Protein AF-A0A2I3BRG7-F1 (afdb_monomer_lite)

Sequence (119 aa):
MGVSSVREKYELAHPPEEWKYELRIRYLPKGFLNQFTEDKPTLNFFYQQVKSDYMQEIADQVDQEIALKLGCLEIRRSYWEMRGNALEKKSNYEVLEKDVGLKRFFPKSLLDSVKAKTL

Radius of gyration: 19.17 Å; chains: 1; bounding box: 44×28×53 Å

Secondary structure (DSSP, 8-state):
--HHHHHHHHTTTS-GGG---------PPTTHHHHHHH-HHHHHHHHHHHHHHIIIIITTTS-HHHHHHHHHHHHHHHTTTS-TTGGGSHHHHHHIIIII-GGGTS-HHHHHHS-TT--

Foldseek 3Di:
DDPVVVCVVCCVPPPPVVDDDDDDDDDADVVNVVVCVVVVVVNVRNVVVVVVCCQPPPQLPDDLVVQVVQLVVVVCVVPVVDDPCNCVPVVSVVCCCPVVNSSVRGHPNNVVVPDPPPD

Structure (mmCIF, N/CA/C/O backbone):
data_AF-A0A2I3BRG7-F1
#
_entry.id   AF-A0A2I3BRG7-F1
#
loop_
_atom_site.group_PDB
_atom_site.id
_atom_site.type_symbol
_atom_site.label_atom_id
_atom_site.label_alt_id
_atom_site.label_comp_id
_atom_site.label_asym_id
_atom_site.label_entity_id
_atom_site.label_seq_id
_atom_site.pdbx_PDB_ins_code
_atom_site.Cartn_x
_atom_site.Cartn_y
_atom_site.Cartn_z
_atom_site.occupancy
_atom_site.B_iso_or_equiv
_atom_site.auth_seq_id
_atom_site.auth_comp_id
_atom_site.auth_asym_id
_atom_site.auth_atom_id
_atom_site.pdbx_PDB_model_num
ATOM 1 N N . MET A 1 1 ? 21.081 -3.956 -22.113 1.00 65.25 1 MET A N 1
ATOM 2 C CA . MET A 1 1 ? 19.844 -3.384 -22.689 1.00 65.25 1 MET A CA 1
ATOM 3 C C . MET A 1 1 ? 19.627 -2.021 -22.062 1.00 65.25 1 MET A C 1
ATOM 5 O O . MET A 1 1 ? 19.722 -1.926 -20.846 1.00 65.25 1 MET A O 1
ATOM 9 N N . GLY A 1 2 ? 19.430 -0.984 -22.872 1.00 92.00 2 GLY A N 1
ATOM 10 C CA . GLY A 1 2 ? 19.166 0.380 -22.400 1.00 92.00 2 GLY A CA 1
ATOM 11 C C . GLY A 1 2 ? 17.666 0.682 -22.360 1.00 92.00 2 GLY A C 1
ATOM 12 O O . GLY A 1 2 ? 16.880 -0.027 -22.988 1.00 92.00 2 GLY A O 1
ATOM 13 N N . VAL A 1 3 ? 17.268 1.747 -21.660 1.00 93.56 3 VAL A N 1
ATOM 14 C CA . VAL A 1 3 ? 15.856 2.168 -21.552 1.00 93.56 3 VAL A CA 1
ATOM 15 C C . VAL A 1 3 ? 15.207 2.335 -22.934 1.00 93.56 3 VAL A C 1
ATOM 17 O O . VAL A 1 3 ? 14.122 1.804 -23.154 1.00 93.56 3 VAL A O 1
ATOM 20 N N . SER A 1 4 ? 15.895 2.967 -23.893 1.00 94.06 4 SER A N 1
ATOM 21 C CA . SER A 1 4 ? 15.384 3.166 -25.260 1.00 94.06 4 SER A CA 1
ATOM 22 C C . SER A 1 4 ? 15.088 1.848 -25.974 1.00 94.06 4 SER A C 1
ATOM 24 O O . SER A 1 4 ? 14.000 1.681 -26.504 1.00 94.06 4 SER A O 1
ATOM 26 N N . SER A 1 5 ? 15.990 0.862 -25.881 1.00 94.94 5 SER A N 1
ATOM 27 C CA . SER A 1 5 ? 15.779 -0.454 -26.507 1.00 94.94 5 SER A CA 1
ATOM 28 C C . SER A 1 5 ? 14.571 -1.214 -25.946 1.00 94.94 5 SER A C 1
ATOM 30 O O . SER A 1 5 ? 13.948 -1.996 -26.656 1.00 94.94 5 SER A O 1
ATOM 32 N N . VAL A 1 6 ? 14.226 -0.998 -24.670 1.00 95.44 6 VAL A N 1
ATOM 33 C CA . VAL A 1 6 ? 13.024 -1.588 -24.060 1.00 95.44 6 VAL A CA 1
ATOM 34 C C . VAL A 1 6 ? 11.779 -0.892 -24.601 1.00 95.44 6 VAL A C 1
ATOM 36 O O . VAL A 1 6 ? 10.866 -1.570 -25.059 1.00 95.44 6 VAL A O 1
ATOM 39 N N . ARG A 1 7 ? 11.773 0.445 -24.609 1.00 94.69 7 ARG A N 1
ATOM 40 C CA . ARG A 1 7 ? 10.665 1.243 -25.146 1.00 94.69 7 ARG A CA 1
ATOM 41 C C . ARG A 1 7 ? 10.385 0.908 -26.603 1.00 94.69 7 ARG A C 1
ATOM 43 O O . ARG A 1 7 ? 9.280 0.497 -26.914 1.00 94.69 7 ARG A O 1
ATOM 50 N N . GLU A 1 8 ? 11.404 0.953 -27.457 1.00 93.69 8 GLU A N 1
ATOM 51 C CA . GLU A 1 8 ? 11.291 0.599 -28.877 1.00 93.69 8 GLU A CA 1
ATOM 52 C C . GLU A 1 8 ? 10.720 -0.808 -29.075 1.00 93.69 8 GLU A C 1
ATOM 54 O O . GLU A 1 8 ? 9.917 -1.023 -29.971 1.00 93.69 8 GLU A O 1
ATOM 59 N N . LYS A 1 9 ? 11.082 -1.773 -28.224 1.00 94.81 9 LYS A N 1
ATOM 60 C CA . LYS A 1 9 ? 10.572 -3.141 -28.339 1.00 94.81 9 LYS A CA 1
ATOM 61 C C . LYS A 1 9 ? 9.082 -3.260 -27.998 1.00 94.81 9 LYS A C 1
ATOM 63 O O . LYS A 1 9 ? 8.375 -3.995 -28.683 1.00 94.81 9 LYS A O 1
ATOM 68 N N . TYR A 1 10 ? 8.624 -2.620 -26.922 1.00 94.06 10 TYR A N 1
ATOM 69 C CA . TYR A 1 10 ? 7.260 -2.804 -26.403 1.00 94.06 10 TYR A CA 1
ATOM 70 C C . TYR A 1 10 ? 6.259 -1.771 -26.945 1.00 94.06 10 TYR A C 1
ATOM 72 O O . TYR A 1 10 ? 5.094 -2.109 -27.147 1.00 94.06 10 TYR A O 1
ATOM 80 N N . GLU A 1 11 ? 6.709 -0.557 -27.275 1.00 95.00 11 GLU A N 1
ATOM 81 C CA . GLU A 1 11 ? 5.870 0.507 -27.853 1.00 95.00 11 GLU A CA 1
ATOM 82 C C . GLU A 1 11 ? 5.477 0.224 -29.319 1.00 95.00 11 GLU A C 1
ATOM 84 O O . GLU A 1 11 ? 4.570 0.855 -29.851 1.00 95.00 11 GLU A O 1
ATOM 89 N N . LEU A 1 12 ? 6.101 -0.768 -29.971 1.00 92.88 12 LEU A N 1
ATOM 90 C CA . LEU A 1 12 ? 5.644 -1.2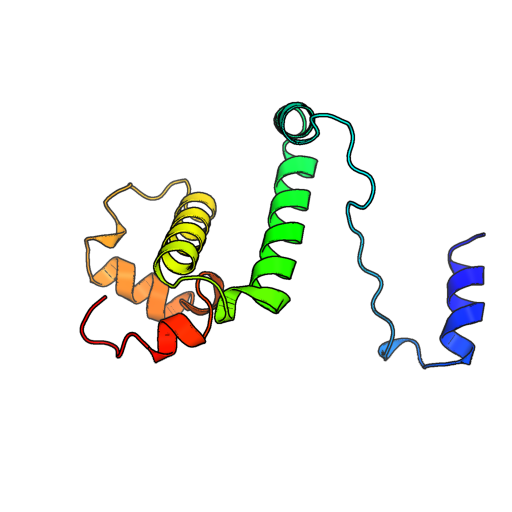88 -31.268 1.00 92.88 12 LEU A CA 1
ATOM 91 C C . LEU A 1 12 ? 4.330 -2.075 -31.166 1.00 92.88 12 LEU A C 1
ATOM 93 O O . LEU A 1 12 ? 3.602 -2.163 -32.151 1.00 92.88 12 LEU A O 1
ATOM 97 N N . ALA A 1 13 ? 4.054 -2.689 -30.010 1.00 94.25 13 ALA A N 1
ATOM 98 C CA . ALA A 1 13 ? 2.868 -3.520 -29.808 1.00 94.25 13 ALA A CA 1
ATOM 99 C C . ALA A 1 13 ? 1.669 -2.714 -29.291 1.00 94.25 13 ALA A C 1
ATOM 101 O O . ALA A 1 13 ? 0.543 -2.960 -29.709 1.00 94.25 13 ALA A O 1
ATOM 102 N N . HIS A 1 14 ? 1.924 -1.763 -28.391 1.00 95.25 14 HIS A N 1
ATOM 103 C CA . HIS A 1 14 ? 0.913 -0.920 -27.751 1.00 95.25 14 HIS A CA 1
ATOM 104 C C . HIS A 1 14 ? 1.443 0.504 -27.598 1.00 95.25 14 HIS A C 1
ATOM 106 O O . HIS A 1 14 ? 2.645 0.664 -27.364 1.00 95.25 14 HIS A O 1
ATOM 112 N N . PRO A 1 15 ? 0.581 1.529 -27.683 1.00 95.38 15 PRO A N 1
ATOM 113 C CA . PRO A 1 15 ? 1.016 2.909 -27.576 1.00 95.38 15 PRO A CA 1
ATOM 114 C C . PRO A 1 15 ? 1.551 3.229 -26.161 1.00 95.38 15 PRO A C 1
ATOM 116 O O . PRO A 1 15 ? 1.184 2.558 -25.191 1.00 95.38 15 PRO A O 1
ATOM 119 N N . PRO A 1 16 ? 2.438 4.232 -26.008 1.00 92.44 16 PRO A N 1
ATOM 120 C CA . PRO A 1 16 ? 3.112 4.524 -24.738 1.00 92.44 16 PRO A CA 1
ATOM 121 C C . PRO A 1 16 ? 2.167 4.758 -23.549 1.00 92.44 16 PRO A C 1
ATOM 123 O O . PRO A 1 16 ? 2.513 4.412 -22.422 1.00 92.44 16 PRO A O 1
ATOM 126 N N . GLU A 1 17 ? 0.980 5.316 -23.786 1.00 95.69 17 GLU A N 1
ATOM 127 C CA . GLU A 1 17 ? -0.048 5.584 -22.776 1.00 95.69 17 GLU A CA 1
ATOM 128 C C . GLU A 1 17 ? -0.659 4.328 -22.134 1.00 95.69 17 GLU A C 1
ATOM 130 O O . GLU A 1 17 ? -1.201 4.413 -21.032 1.00 95.69 17 GLU A O 1
ATOM 135 N N . GLU A 1 18 ? -0.546 3.162 -22.777 1.00 96.50 18 GLU A N 1
ATOM 136 C CA . GLU A 1 18 ? -1.006 1.879 -22.228 1.00 96.50 18 GLU A CA 1
ATOM 137 C C . GLU A 1 18 ? 0.054 1.205 -21.340 1.00 96.50 18 GLU A C 1
ATOM 139 O O . GLU A 1 18 ? -0.240 0.239 -20.631 1.00 96.50 18 GLU A O 1
ATOM 144 N N . TRP A 1 19 ? 1.289 1.718 -21.329 1.00 96.12 19 TRP A N 1
ATOM 145 C CA . TRP A 1 19 ? 2.386 1.160 -20.546 1.00 96.12 19 TRP A CA 1
ATOM 146 C C . TRP A 1 19 ? 2.592 1.909 -19.231 1.00 96.12 19 TRP A C 1
ATOM 148 O O . TRP A 1 19 ? 2.772 3.125 -19.186 1.00 96.12 19 TRP A O 1
ATOM 158 N N . LYS A 1 20 ? 2.685 1.153 -18.133 1.00 96.19 20 LYS A N 1
ATOM 159 C CA . LYS A 1 20 ? 3.043 1.678 -16.813 1.00 96.19 20 LYS A CA 1
ATOM 160 C C . LYS A 1 20 ? 4.347 1.050 -16.331 1.00 96.19 20 LYS A C 1
ATOM 162 O O . LYS A 1 20 ? 4.403 -0.141 -16.035 1.00 96.19 20 LYS A O 1
ATOM 167 N N . TYR A 1 21 ? 5.387 1.869 -16.204 1.00 95.81 21 TYR A N 1
ATOM 168 C CA . TYR A 1 21 ? 6.648 1.470 -15.582 1.00 95.81 21 TYR A CA 1
ATOM 169 C C . TYR A 1 21 ? 6.581 1.748 -14.080 1.00 95.81 21 TYR A C 1
ATOM 171 O O . TYR A 1 21 ? 6.480 2.899 -13.660 1.00 95.81 21 TYR A O 1
ATOM 179 N N . GLU A 1 22 ? 6.640 0.698 -13.265 1.00 97.19 22 GLU A N 1
ATOM 180 C CA . GLU A 1 22 ? 6.570 0.803 -11.808 1.00 97.19 22 GLU A CA 1
ATOM 181 C C . GLU A 1 22 ? 7.848 0.242 -11.179 1.00 97.19 22 GLU A C 1
ATOM 183 O O . GLU A 1 22 ? 8.180 -0.933 -11.352 1.00 97.19 22 GLU A O 1
ATOM 188 N N . LEU A 1 23 ? 8.588 1.088 -10.456 1.00 98.00 23 LEU A N 1
ATOM 189 C CA . LEU A 1 23 ? 9.728 0.637 -9.664 1.00 98.00 23 LEU A CA 1
ATOM 190 C C . LEU A 1 23 ? 9.211 -0.204 -8.497 1.00 98.00 23 LEU A C 1
ATOM 192 O O . LEU A 1 23 ? 8.325 0.237 -7.772 1.00 98.00 23 LEU A O 1
ATOM 196 N N . ARG A 1 24 ? 9.770 -1.402 -8.313 1.00 98.44 24 ARG A N 1
ATOM 197 C CA . ARG A 1 24 ? 9.354 -2.336 -7.263 1.00 98.44 24 ARG A CA 1
ATOM 198 C C . ARG A 1 24 ? 10.544 -3.091 -6.687 1.00 98.44 24 ARG A C 1
ATOM 200 O O . ARG A 1 24 ? 11.477 -3.452 -7.406 1.00 98.44 24 ARG A O 1
ATOM 207 N N . ILE A 1 25 ? 10.485 -3.383 -5.394 1.00 98.12 25 ILE A N 1
ATOM 208 C CA . ILE A 1 25 ? 11.388 -4.323 -4.736 1.00 98.12 25 ILE A CA 1
ATOM 209 C C . ILE A 1 25 ? 10.934 -5.730 -5.117 1.00 98.12 25 ILE A C 1
ATOM 211 O O . ILE A 1 25 ? 9.847 -6.170 -4.742 1.00 98.12 25 ILE A O 1
ATOM 215 N N . ARG A 1 26 ? 11.777 -6.425 -5.882 1.00 98.25 26 ARG A N 1
ATOM 216 C CA . ARG A 1 26 ? 11.530 -7.800 -6.343 1.00 98.25 26 ARG A CA 1
ATOM 217 C C . ARG A 1 26 ? 12.442 -8.827 -5.679 1.00 98.25 26 ARG A C 1
ATOM 219 O O . ARG A 1 26 ? 12.045 -9.972 -5.496 1.00 98.25 26 ARG A O 1
ATOM 226 N N . TYR A 1 27 ? 13.662 -8.428 -5.338 1.00 97.06 27 TYR A N 1
ATOM 227 C CA . TYR A 1 27 ? 14.684 -9.322 -4.802 1.00 97.06 27 TYR A CA 1
ATOM 228 C C . TYR A 1 27 ? 14.839 -9.064 -3.307 1.00 97.06 27 TYR A C 1
ATOM 230 O O . TYR A 1 27 ? 15.281 -7.989 -2.908 1.00 97.06 27 TYR A O 1
ATOM 238 N N . LEU A 1 28 ? 14.446 -10.041 -2.489 1.00 96.88 28 LEU A N 1
ATOM 239 C CA . LEU A 1 28 ? 14.477 -9.934 -1.034 1.00 96.88 28 LEU A CA 1
ATOM 240 C C . LEU A 1 28 ? 15.675 -10.708 -0.466 1.00 96.88 28 LEU A C 1
ATOM 242 O O . LEU A 1 28 ? 15.795 -11.910 -0.726 1.00 96.88 28 LEU A O 1
ATOM 246 N N . PRO A 1 29 ? 16.558 -10.063 0.316 1.00 93.81 29 PRO A N 1
ATOM 247 C CA . PRO A 1 29 ? 17.615 -10.770 1.029 1.00 93.81 29 PRO A CA 1
ATOM 248 C C . PRO A 1 29 ? 17.036 -11.690 2.118 1.00 93.81 29 PRO A C 1
ATOM 250 O O . PRO A 1 29 ? 15.904 -11.528 2.583 1.00 93.81 29 PRO A O 1
ATOM 253 N N . LYS A 1 30 ? 17.819 -12.679 2.565 1.00 95.94 30 LYS A N 1
ATOM 254 C CA . LYS A 1 30 ? 17.426 -13.507 3.715 1.00 95.94 30 LYS A CA 1
ATOM 255 C C . LYS A 1 30 ? 17.302 -12.620 4.954 1.00 95.94 30 LYS A C 1
ATOM 257 O O . LYS A 1 30 ? 18.220 -11.872 5.262 1.00 95.94 30 LYS A O 1
ATOM 262 N N . GLY A 1 31 ? 16.174 -12.711 5.658 1.00 95.25 31 GLY A N 1
ATOM 263 C CA . GLY A 1 31 ? 15.912 -11.849 6.813 1.00 95.25 31 GLY A CA 1
ATOM 264 C C . GLY A 1 31 ? 15.707 -10.373 6.448 1.00 95.25 31 GLY A C 1
ATOM 265 O O . GLY A 1 31 ? 16.013 -9.508 7.264 1.00 95.25 31 GLY A O 1
ATOM 266 N N . PHE A 1 32 ? 15.192 -10.081 5.244 1.00 96.50 32 PHE A N 1
ATOM 267 C CA . PHE A 1 32 ? 15.043 -8.723 4.702 1.00 96.50 32 PHE A CA 1
ATOM 268 C C . PHE A 1 32 ? 14.391 -7.712 5.647 1.00 96.50 32 PHE A C 1
ATOM 270 O O . PHE A 1 32 ? 14.773 -6.551 5.612 1.00 96.50 32 PHE A O 1
ATOM 277 N N . LEU A 1 33 ? 13.449 -8.120 6.504 1.00 95.31 33 LEU A N 1
ATOM 278 C CA . LEU A 1 33 ? 12.826 -7.199 7.458 1.00 95.31 33 LEU A CA 1
ATOM 279 C C . LEU A 1 33 ? 13.854 -6.589 8.414 1.00 95.31 33 LEU A C 1
ATOM 281 O O . LEU A 1 33 ? 13.854 -5.376 8.588 1.00 95.31 33 LEU A O 1
ATOM 285 N N . ASN A 1 34 ? 14.765 -7.395 8.965 1.00 95.81 34 ASN A N 1
ATOM 286 C CA . ASN A 1 34 ? 15.806 -6.899 9.868 1.00 95.81 34 ASN A CA 1
ATOM 287 C C . ASN A 1 34 ? 16.736 -5.929 9.133 1.00 95.81 34 ASN A C 1
ATOM 289 O O . ASN A 1 34 ? 17.014 -4.840 9.620 1.00 95.81 34 ASN A O 1
ATOM 293 N N . GLN A 1 35 ? 17.139 -6.273 7.911 1.00 94.75 35 GLN A N 1
ATOM 294 C CA . GLN A 1 35 ? 17.982 -5.393 7.106 1.00 94.75 35 GLN A CA 1
ATOM 295 C C . GLN A 1 35 ? 17.268 -4.078 6.749 1.00 94.75 35 GLN A C 1
ATOM 297 O O . GLN A 1 35 ? 17.850 -3.004 6.841 1.00 94.75 35 GLN A O 1
ATOM 302 N N . PHE A 1 36 ? 15.987 -4.132 6.380 1.00 96.94 36 PHE A N 1
ATOM 303 C CA . PHE A 1 36 ? 15.212 -2.938 6.048 1.00 96.94 36 PHE A CA 1
ATOM 304 C C . PHE A 1 36 ? 14.949 -2.062 7.277 1.00 96.94 36 PHE A C 1
ATOM 306 O O . PHE A 1 36 ? 14.825 -0.853 7.128 1.00 96.94 36 PHE A O 1
ATOM 313 N N . THR A 1 37 ? 14.920 -2.600 8.502 1.00 95.81 37 THR A N 1
ATOM 314 C CA . THR A 1 37 ? 14.813 -1.739 9.697 1.00 95.81 37 THR A CA 1
ATOM 315 C C . THR A 1 37 ? 15.992 -0.782 9.872 1.00 95.81 37 THR A C 1
ATOM 317 O O . THR A 1 37 ? 15.809 0.300 10.433 1.00 95.81 37 THR A O 1
ATOM 320 N N . GLU A 1 38 ? 17.163 -1.125 9.331 1.00 96.25 38 GLU A N 1
ATOM 321 C CA . GLU A 1 38 ? 18.340 -0.249 9.287 1.00 96.25 38 GLU A CA 1
ATOM 322 C C . GLU A 1 38 ? 18.264 0.771 8.130 1.00 96.25 38 GLU A C 1
ATOM 324 O O . GLU A 1 38 ? 18.884 1.831 8.194 1.00 96.25 38 GLU A O 1
ATOM 329 N N . ASP A 1 39 ? 17.438 0.503 7.112 1.00 96.44 39 ASP A N 1
ATOM 330 C CA . ASP A 1 39 ? 17.204 1.344 5.932 1.00 96.44 39 ASP A CA 1
ATOM 331 C C . ASP A 1 39 ? 15.728 1.780 5.835 1.00 96.44 39 ASP A C 1
ATOM 333 O O . ASP A 1 39 ? 14.900 1.215 5.109 1.00 96.44 39 ASP A O 1
ATOM 337 N N . LYS A 1 40 ? 15.389 2.829 6.596 1.00 95.31 40 LYS A N 1
ATOM 338 C CA . LYS A 1 40 ? 14.015 3.351 6.702 1.00 95.31 40 LYS A CA 1
ATOM 339 C C . LYS A 1 40 ? 13.367 3.683 5.348 1.00 95.31 40 LYS A C 1
ATOM 341 O O . LYS A 1 40 ? 12.182 3.365 5.203 1.00 95.31 40 LYS A O 1
ATOM 346 N N . PRO A 1 41 ? 14.038 4.334 4.377 1.00 97.81 41 PRO A N 1
ATOM 347 C CA . PRO A 1 41 ? 13.480 4.526 3.039 1.00 97.81 41 PRO A CA 1
ATOM 348 C C . PRO A 1 41 ? 13.030 3.220 2.377 1.00 97.81 41 PRO A C 1
ATOM 350 O O . PRO A 1 41 ? 11.876 3.129 1.954 1.00 97.81 41 PRO A O 1
ATOM 353 N N . THR A 1 42 ? 13.886 2.196 2.354 1.00 97.44 42 THR A N 1
ATOM 354 C CA . THR A 1 42 ? 13.562 0.897 1.744 1.00 97.44 42 THR A CA 1
ATOM 355 C C . THR A 1 42 ? 12.440 0.183 2.490 1.00 97.44 42 THR A C 1
ATOM 357 O O . THR A 1 42 ? 11.523 -0.339 1.853 1.00 97.44 42 THR A O 1
ATOM 360 N N . LEU A 1 43 ? 12.435 0.218 3.829 1.00 97.94 43 LEU A N 1
ATOM 361 C CA . LEU A 1 43 ? 11.344 -0.351 4.626 1.00 97.94 43 LEU A CA 1
ATOM 362 C C . LEU A 1 43 ? 9.997 0.296 4.300 1.00 97.94 43 LEU A C 1
ATOM 364 O O . LEU A 1 43 ? 9.009 -0.404 4.084 1.00 97.94 43 LEU A O 1
ATOM 368 N N . ASN A 1 44 ? 9.952 1.629 4.256 1.00 97.56 44 ASN A N 1
ATOM 369 C CA . ASN A 1 44 ? 8.724 2.355 3.944 1.00 97.56 44 ASN A CA 1
ATOM 370 C C . ASN A 1 44 ? 8.272 2.094 2.506 1.00 97.56 44 ASN A C 1
ATOM 372 O O . ASN A 1 44 ? 7.080 1.900 2.276 1.00 97.56 44 ASN A O 1
ATOM 376 N N . PHE A 1 45 ? 9.207 2.052 1.555 1.00 98.19 45 PHE A N 1
ATOM 377 C CA . PHE A 1 45 ? 8.909 1.724 0.166 1.00 98.19 45 PHE A CA 1
ATOM 378 C C . PHE A 1 45 ? 8.301 0.322 0.046 1.00 98.19 45 PHE A C 1
ATOM 380 O O . PHE A 1 45 ? 7.239 0.153 -0.551 1.00 98.19 45 PHE A O 1
ATOM 387 N N . PHE A 1 46 ? 8.925 -0.674 0.682 1.00 98.44 46 PHE A N 1
ATOM 388 C CA . PHE A 1 46 ? 8.433 -2.047 0.674 1.00 98.44 46 PHE A CA 1
ATOM 389 C C . PHE A 1 46 ? 7.067 -2.177 1.352 1.00 98.44 46 PHE A C 1
ATOM 391 O O . PHE A 1 46 ? 6.179 -2.844 0.828 1.00 98.44 46 PHE A O 1
ATOM 398 N N . TYR A 1 47 ? 6.869 -1.494 2.483 1.00 98.31 47 TYR A N 1
ATOM 399 C CA . TYR A 1 47 ? 5.577 -1.449 3.162 1.00 98.31 47 TYR A CA 1
ATOM 400 C C . TYR A 1 47 ? 4.477 -0.896 2.246 1.00 98.31 47 TYR A C 1
ATOM 402 O O . TYR A 1 47 ? 3.414 -1.504 2.142 1.00 98.31 47 TYR A O 1
ATOM 410 N N . GLN A 1 48 ? 4.722 0.222 1.549 1.00 98.12 48 GLN A N 1
ATOM 411 C CA . GLN A 1 48 ? 3.739 0.787 0.616 1.00 98.12 48 GLN A CA 1
ATOM 412 C C . GLN A 1 48 ? 3.442 -0.157 -0.547 1.00 98.12 48 GLN A C 1
ATOM 414 O O . GLN A 1 48 ? 2.279 -0.304 -0.915 1.00 98.12 48 GLN A O 1
ATOM 419 N N . GLN A 1 49 ? 4.471 -0.814 -1.085 1.00 98.38 49 GLN A N 1
ATOM 420 C CA . GLN A 1 49 ? 4.317 -1.794 -2.153 1.00 98.38 49 GLN A CA 1
ATOM 421 C C . GLN A 1 49 ? 3.393 -2.941 -1.719 1.00 98.38 49 GLN A C 1
ATOM 423 O O . GLN A 1 49 ? 2.363 -3.168 -2.346 1.00 98.38 49 GLN A O 1
ATOM 428 N N . VAL A 1 50 ? 3.702 -3.599 -0.597 1.00 98.25 50 VAL A N 1
ATOM 429 C CA . VAL A 1 50 ? 2.906 -4.726 -0.080 1.00 98.25 50 VAL A CA 1
ATOM 430 C C . VAL A 1 50 ? 1.496 -4.283 0.316 1.00 98.25 50 VAL A C 1
ATOM 432 O O . VAL A 1 50 ? 0.534 -5.002 0.065 1.00 98.25 50 VAL A O 1
ATOM 435 N N . LYS A 1 51 ? 1.344 -3.088 0.899 1.00 98.12 51 LYS A N 1
ATOM 436 C CA . LYS A 1 51 ? 0.029 -2.525 1.229 1.00 98.12 51 LYS A CA 1
ATOM 437 C C . LYS A 1 51 ? -0.815 -2.286 -0.024 1.00 98.12 51 LYS A C 1
ATOM 439 O O . LYS A 1 51 ? -2.012 -2.556 0.003 1.00 98.12 51 LYS A O 1
ATOM 444 N N . SER A 1 52 ? -0.214 -1.763 -1.094 1.00 97.38 52 SER A N 1
ATOM 445 C CA . SER A 1 52 ? -0.912 -1.536 -2.362 1.00 97.38 52 SER A CA 1
ATOM 446 C C . SER A 1 52 ? -1.420 -2.851 -2.945 1.00 97.38 52 SER A C 1
ATOM 448 O O . SER A 1 52 ? -2.597 -2.935 -3.284 1.00 97.38 52 SER A O 1
ATOM 450 N N . ASP A 1 53 ? -0.567 -3.875 -2.996 1.00 98.00 53 ASP A N 1
ATOM 451 C CA . ASP A 1 53 ? -0.941 -5.199 -3.504 1.00 98.00 53 ASP A CA 1
ATOM 452 C C . ASP A 1 53 ? -2.042 -5.827 -2.636 1.00 98.00 53 ASP A C 1
ATOM 454 O O . ASP A 1 53 ? -3.053 -6.297 -3.151 1.00 98.00 53 ASP A O 1
ATOM 458 N N . TYR A 1 54 ? -1.908 -5.746 -1.304 1.00 98.06 54 TYR A N 1
ATOM 459 C CA . TYR A 1 54 ? -2.934 -6.200 -0.362 1.00 98.06 54 TYR A CA 1
ATOM 460 C C . TYR A 1 54 ? -4.297 -5.566 -0.667 1.00 98.06 54 TYR A C 1
ATOM 462 O O . TYR A 1 54 ? -5.279 -6.288 -0.836 1.00 98.06 54 TYR A O 1
ATOM 470 N N . MET A 1 55 ? -4.347 -4.233 -0.776 1.00 97.44 55 MET A N 1
ATOM 471 C CA . MET A 1 55 ? -5.585 -3.489 -1.033 1.00 97.44 55 MET A CA 1
ATOM 472 C C . MET A 1 55 ? -6.201 -3.794 -2.403 1.00 97.44 55 MET A C 1
ATOM 474 O O . MET A 1 55 ? -7.412 -3.663 -2.545 1.00 97.44 55 MET A O 1
ATOM 478 N N . GLN A 1 56 ? -5.394 -4.157 -3.404 1.00 95.62 56 GLN A N 1
ATOM 479 C CA . GLN A 1 56 ? -5.860 -4.417 -4.770 1.00 95.62 56 GLN A CA 1
AT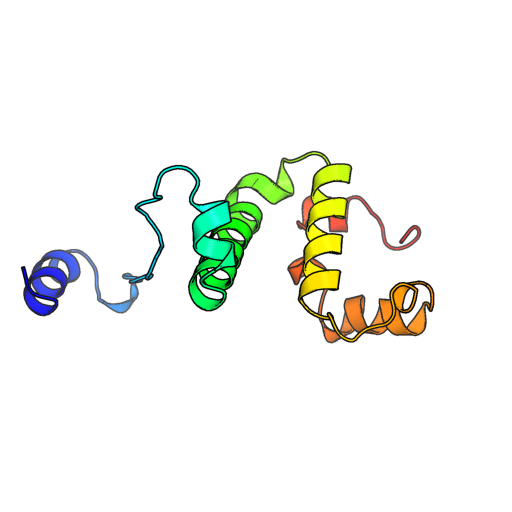OM 480 C C . GLN A 1 56 ? -6.287 -5.867 -5.000 1.00 95.62 56 GLN A C 1
ATOM 482 O O . GLN A 1 56 ? -7.214 -6.105 -5.770 1.00 95.62 56 GLN A O 1
ATOM 487 N N . GLU A 1 57 ? -5.617 -6.829 -4.368 1.00 96.25 57 GLU A N 1
ATOM 488 C CA . GLU A 1 57 ? -5.767 -8.241 -4.724 1.00 96.25 57 GLU A CA 1
ATOM 489 C C . GLU A 1 57 ? -6.621 -9.025 -3.722 1.00 96.25 57 GLU A C 1
ATOM 491 O O . GLU A 1 57 ? -7.479 -9.811 -4.128 1.00 96.25 57 GLU A O 1
ATOM 496 N N . ILE A 1 58 ? -6.398 -8.832 -2.415 1.00 96.50 58 ILE A N 1
ATOM 497 C CA . ILE A 1 58 ? -6.921 -9.754 -1.389 1.00 96.50 58 ILE A CA 1
ATOM 498 C C . ILE A 1 58 ? -7.695 -9.087 -0.254 1.00 96.50 58 ILE A C 1
ATOM 500 O O . ILE A 1 58 ? -8.394 -9.788 0.473 1.00 96.50 58 ILE A O 1
ATOM 504 N N . ALA A 1 59 ? -7.613 -7.766 -0.081 1.00 95.88 59 ALA A N 1
ATOM 505 C CA . ALA A 1 59 ? -8.224 -7.088 1.062 1.00 95.88 59 ALA A CA 1
ATOM 506 C C . ALA A 1 59 ? -9.741 -7.323 1.167 1.00 95.88 59 ALA A C 1
ATOM 508 O O . ALA A 1 59 ? -10.255 -7.463 2.271 1.00 95.88 59 ALA A O 1
ATOM 509 N N . ASP A 1 60 ? -10.461 -7.436 0.047 1.00 94.62 60 ASP A N 1
ATOM 510 C CA . ASP A 1 60 ? -11.901 -7.724 0.070 1.00 94.62 60 ASP A CA 1
ATOM 511 C C . ASP A 1 60 ? -12.246 -9.175 0.471 1.00 94.62 60 ASP A C 1
ATOM 513 O O . ASP A 1 60 ? -13.405 -9.447 0.786 1.00 94.62 60 ASP A O 1
ATOM 517 N N . GLN A 1 61 ? -11.267 -10.088 0.466 1.00 94.75 61 GLN A N 1
ATOM 518 C CA . GLN A 1 61 ? -11.437 -11.534 0.685 1.00 94.75 61 GLN A CA 1
ATOM 519 C C . GLN A 1 61 ? -10.912 -12.018 2.043 1.00 94.75 61 GLN A C 1
ATOM 521 O O . GLN A 1 61 ? -11.237 -13.129 2.464 1.00 94.75 61 GLN A O 1
ATOM 526 N N . VAL A 1 62 ? -10.065 -11.231 2.713 1.00 94.81 62 VAL A N 1
ATOM 527 C CA . VAL A 1 62 ? -9.544 -11.595 4.036 1.00 94.81 62 VAL A CA 1
ATOM 528 C C . VAL A 1 62 ? -10.630 -11.489 5.105 1.00 94.81 62 VAL A C 1
ATOM 530 O O . VAL A 1 62 ? -11.641 -10.807 4.938 1.00 94.81 62 VAL A O 1
ATOM 533 N N . ASP A 1 63 ? -10.391 -12.146 6.238 1.00 95.25 63 ASP A N 1
ATOM 534 C CA . ASP A 1 63 ? -11.237 -12.006 7.417 1.00 95.25 63 ASP A CA 1
ATOM 535 C C . ASP A 1 63 ? -11.406 -10.524 7.806 1.00 95.25 63 ASP A C 1
ATOM 537 O O . ASP A 1 63 ? -10.444 -9.745 7.798 1.00 95.25 63 ASP A O 1
ATOM 541 N N . GLN A 1 64 ? -12.632 -10.129 8.156 1.00 93.25 64 GLN A N 1
ATOM 542 C CA . GLN A 1 64 ? -12.957 -8.743 8.492 1.00 93.25 64 GLN A CA 1
ATOM 543 C C . GLN A 1 64 ? -12.144 -8.219 9.682 1.00 93.25 64 GLN A C 1
ATOM 545 O O . GLN A 1 64 ? -11.763 -7.048 9.688 1.00 93.25 64 GLN A O 1
ATOM 550 N N . GLU A 1 65 ? -11.821 -9.066 10.662 1.00 94.31 65 GLU A N 1
ATOM 551 C CA . GLU A 1 65 ? -10.978 -8.696 11.797 1.00 94.31 65 GLU A CA 1
ATOM 552 C C . GLU A 1 65 ? -9.539 -8.405 11.345 1.00 94.31 65 GLU A C 1
ATOM 554 O O . GLU A 1 65 ? -8.905 -7.465 11.833 1.00 94.31 65 GLU A O 1
ATOM 559 N N . ILE A 1 66 ? -9.021 -9.168 10.377 1.00 96.69 66 ILE A N 1
ATOM 560 C CA . ILE A 1 66 ? -7.699 -8.927 9.784 1.00 96.69 66 ILE A CA 1
ATOM 561 C C . ILE A 1 66 ? -7.707 -7.605 9.015 1.00 96.69 66 ILE A C 1
ATOM 563 O O . ILE A 1 66 ? -6.823 -6.771 9.232 1.00 96.69 66 ILE A O 1
ATOM 567 N N . ALA A 1 67 ? -8.715 -7.380 8.169 1.00 96.38 67 ALA A N 1
ATOM 568 C CA . ALA A 1 67 ? -8.856 -6.131 7.426 1.00 96.38 67 ALA A CA 1
ATOM 569 C C . ALA A 1 67 ? -8.949 -4.913 8.358 1.00 96.38 67 ALA A C 1
ATOM 571 O O . ALA A 1 67 ? -8.281 -3.902 8.124 1.00 96.38 67 ALA A O 1
ATOM 572 N N . LEU A 1 68 ? -9.710 -5.032 9.450 1.00 95.88 68 LEU A N 1
ATOM 573 C CA . LEU A 1 68 ? -9.830 -3.994 10.469 1.00 95.88 68 LEU A CA 1
ATOM 574 C C . LEU A 1 68 ? -8.481 -3.711 11.147 1.00 95.88 68 LEU A C 1
ATOM 576 O O . LEU A 1 68 ? -8.063 -2.557 11.244 1.00 95.88 68 LEU A O 1
ATOM 580 N N . LYS A 1 69 ? -7.755 -4.753 11.573 1.00 97.50 69 LYS A N 1
ATOM 581 C CA . LYS A 1 69 ? -6.430 -4.605 12.200 1.00 97.50 69 LYS A CA 1
ATOM 582 C C . LYS A 1 69 ? -5.432 -3.919 11.269 1.00 97.50 69 LYS A C 1
ATOM 584 O O . LYS A 1 69 ? -4.741 -2.994 11.697 1.00 97.50 69 LYS A O 1
ATOM 589 N N . LEU A 1 70 ? -5.364 -4.337 10.005 1.00 98.00 70 LEU A N 1
ATOM 590 C CA . LEU A 1 70 ? -4.438 -3.765 9.024 1.00 98.00 70 LEU A CA 1
ATOM 591 C C . LEU A 1 70 ? -4.759 -2.298 8.714 1.00 98.00 70 LEU A C 1
ATOM 593 O O . LEU A 1 70 ? -3.845 -1.470 8.689 1.00 98.00 70 LEU A O 1
ATOM 597 N N . GLY A 1 71 ? -6.038 -1.949 8.558 1.00 96.94 71 GLY A N 1
ATOM 598 C CA . GLY A 1 71 ? -6.437 -0.556 8.357 1.00 96.94 71 GLY A CA 1
ATOM 599 C C . GL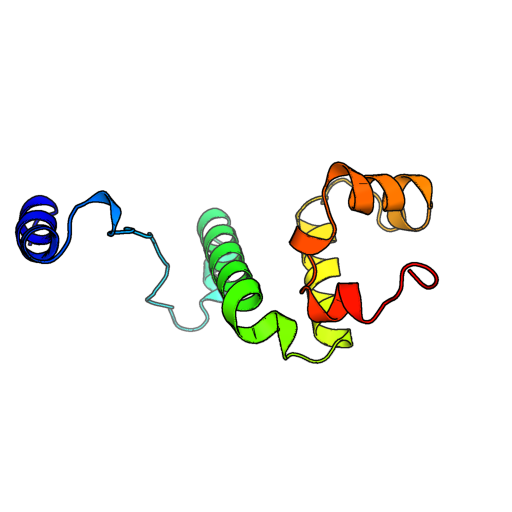Y A 1 71 ? -6.126 0.327 9.569 1.00 96.94 71 GLY A C 1
ATOM 600 O O . GLY A 1 71 ? -5.570 1.415 9.412 1.00 96.94 71 GLY A O 1
ATOM 601 N N . CYS A 1 72 ? -6.363 -0.163 10.791 1.00 96.00 72 CYS A N 1
ATOM 602 C CA . CYS A 1 72 ? -5.983 0.535 12.026 1.00 96.00 72 CYS A CA 1
ATOM 603 C C . CYS A 1 72 ? -4.465 0.752 12.145 1.00 96.00 72 CYS A C 1
ATOM 605 O O . CYS A 1 72 ? -4.026 1.825 12.572 1.00 96.00 72 CYS A O 1
ATOM 607 N N . LEU A 1 73 ? -3.649 -0.227 11.737 1.00 97.50 73 LEU A N 1
ATOM 608 C CA . LEU A 1 73 ? -2.191 -0.076 11.691 1.00 97.50 73 LEU A CA 1
ATOM 609 C C . LEU A 1 73 ? -1.763 1.017 10.703 1.00 97.50 73 LEU A C 1
ATOM 611 O O . LEU A 1 73 ? -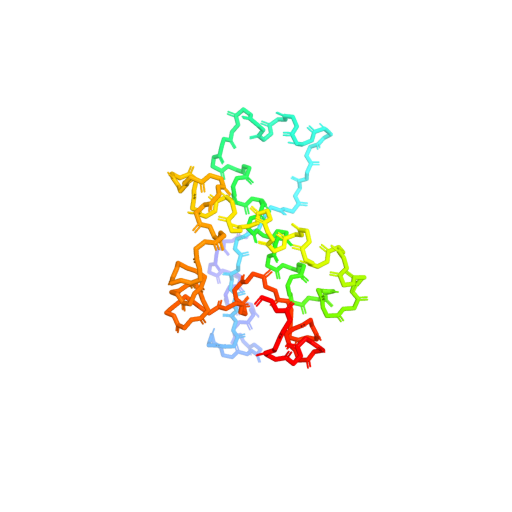0.897 1.827 11.034 1.00 97.50 73 LEU A O 1
ATOM 615 N N . GLU A 1 74 ? -2.386 1.092 9.525 1.00 97.62 74 GLU A N 1
ATOM 616 C CA . GLU A 1 74 ? -2.083 2.142 8.545 1.00 97.62 74 GLU A CA 1
ATOM 617 C C . GLU A 1 74 ? -2.517 3.534 9.030 1.00 97.62 74 GLU A C 1
ATOM 619 O O . GLU A 1 74 ? -1.789 4.508 8.817 1.00 97.62 74 GLU A O 1
ATOM 624 N N . ILE A 1 75 ? -3.649 3.650 9.735 1.00 96.25 75 ILE A N 1
ATOM 625 C CA . ILE A 1 75 ? -4.057 4.901 10.393 1.00 96.25 75 ILE A CA 1
ATOM 626 C C . ILE A 1 75 ? -2.992 5.318 11.411 1.00 96.25 75 ILE A C 1
ATOM 628 O O . ILE A 1 75 ? -2.514 6.454 11.380 1.00 96.25 75 ILE A O 1
ATOM 632 N N . ARG A 1 76 ? -2.562 4.396 12.284 1.00 95.75 76 ARG A N 1
ATOM 633 C CA . ARG A 1 76 ? -1.532 4.680 13.293 1.00 95.75 76 ARG A CA 1
ATOM 634 C C . ARG A 1 76 ? -0.205 5.100 12.661 1.00 95.75 76 ARG A C 1
ATOM 636 O O . ARG A 1 76 ? 0.447 6.003 13.182 1.00 95.75 76 ARG A O 1
ATOM 643 N N . ARG A 1 77 ? 0.190 4.466 11.554 1.00 95.44 77 ARG A N 1
ATOM 644 C CA . ARG A 1 77 ? 1.414 4.799 10.812 1.00 95.44 77 ARG A CA 1
ATOM 645 C C . ARG A 1 77 ? 1.315 6.167 10.132 1.00 95.44 77 ARG A C 1
ATOM 647 O O . ARG A 1 77 ? 2.271 6.935 10.176 1.00 95.44 77 ARG A O 1
ATOM 654 N N . SER A 1 78 ? 0.175 6.471 9.512 1.00 94.25 78 SER A N 1
ATOM 655 C CA . SER A 1 78 ? -0.045 7.716 8.761 1.00 94.25 78 SER A CA 1
ATOM 656 C C . SER A 1 78 ? -0.154 8.935 9.678 1.00 94.25 78 SER A C 1
ATOM 658 O O . SER A 1 78 ? 0.352 10.004 9.349 1.00 94.25 78 SER A O 1
ATOM 660 N N . TYR A 1 79 ? -0.761 8.758 10.853 1.00 93.75 79 TYR A N 1
ATOM 661 C CA . TYR A 1 79 ? -0.965 9.802 11.859 1.00 93.75 79 TYR A CA 1
ATOM 662 C C . TYR A 1 79 ? -0.131 9.530 13.113 1.00 93.75 79 TYR A C 1
ATOM 664 O O . TYR A 1 79 ? -0.650 9.463 14.229 1.00 93.75 79 TYR A O 1
ATOM 672 N N . TRP A 1 80 ? 1.179 9.354 12.935 1.00 91.75 80 TRP A N 1
ATOM 673 C CA . TRP A 1 80 ? 2.085 8.960 14.018 1.00 91.75 80 TRP A CA 1
ATOM 674 C C . TRP A 1 80 ? 2.155 9.978 15.176 1.00 91.75 80 TRP A C 1
ATOM 676 O O . TRP A 1 80 ? 2.431 9.584 16.308 1.00 91.75 80 TRP A O 1
ATOM 686 N N . GLU A 1 81 ? 1.843 11.255 14.929 1.00 92.69 81 GLU A N 1
ATOM 687 C CA . GLU A 1 81 ? 1.786 12.318 15.950 1.00 92.69 81 GLU A CA 1
ATOM 688 C C . GLU A 1 81 ? 0.446 12.375 16.707 1.00 92.69 81 GLU A C 1
ATOM 690 O O . GLU A 1 81 ? 0.341 12.992 17.769 1.00 92.69 81 GLU A O 1
ATOM 695 N N . MET A 1 82 ? -0.600 11.721 16.192 1.00 92.62 82 MET A N 1
ATOM 696 C CA . MET A 1 82 ? -1.922 11.718 16.815 1.00 92.62 82 MET A CA 1
ATOM 697 C C . MET A 1 82 ? -1.893 10.932 18.135 1.00 92.62 82 MET A C 1
ATOM 699 O O . MET A 1 82 ? -1.242 9.890 18.243 1.00 92.62 82 MET A O 1
ATOM 703 N N . ARG A 1 83 ? -2.625 11.392 19.157 1.00 92.56 83 ARG A N 1
ATOM 704 C CA . ARG A 1 83 ? -2.758 10.654 20.428 1.00 92.56 83 ARG A CA 1
ATOM 705 C C . ARG A 1 83 ? -3.495 9.327 20.219 1.00 92.56 83 ARG A C 1
ATOM 707 O O . ARG A 1 83 ? -4.402 9.249 19.398 1.00 92.56 83 ARG A O 1
ATOM 714 N N . GLY A 1 84 ? -3.132 8.293 20.984 1.00 90.88 84 GLY A N 1
ATOM 715 C CA . GLY A 1 84 ? -3.689 6.939 20.825 1.00 90.88 84 GLY A CA 1
ATOM 716 C C . GLY A 1 84 ? -5.211 6.854 20.988 1.00 90.88 84 GLY A C 1
ATOM 717 O O . GLY A 1 84 ? -5.853 6.089 20.282 1.00 90.88 84 GLY A O 1
ATOM 718 N N . ASN A 1 85 ? -5.790 7.698 21.841 1.00 91.81 85 ASN A N 1
ATOM 719 C CA . ASN A 1 85 ? -7.231 7.783 22.086 1.00 91.81 85 ASN A CA 1
ATOM 720 C C . ASN A 1 85 ? -7.940 8.863 21.248 1.00 91.81 85 ASN A C 1
ATOM 722 O O . ASN A 1 85 ? -9.112 9.154 21.467 1.00 91.81 85 ASN A O 1
ATOM 726 N N . ALA A 1 86 ? -7.255 9.505 20.294 1.00 90.94 86 ALA A N 1
ATOM 727 C CA . ALA A 1 86 ? -7.830 10.634 19.563 1.00 90.94 86 ALA A CA 1
ATOM 728 C C . ALA A 1 86 ? -9.086 10.255 18.764 1.00 90.94 86 ALA A C 1
ATOM 73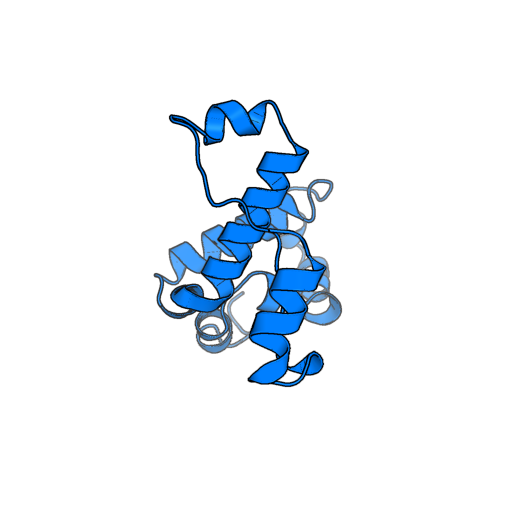0 O O . ALA A 1 86 ? -9.966 11.098 18.604 1.00 90.94 86 ALA A O 1
ATOM 731 N N . LEU A 1 87 ? -9.178 9.011 18.287 1.00 91.50 87 LEU A N 1
ATOM 732 C CA . LEU A 1 87 ? -10.316 8.524 17.504 1.00 91.50 87 LEU A CA 1
ATOM 733 C C . LEU A 1 87 ? -11.510 8.071 18.358 1.00 91.50 87 LEU A C 1
ATOM 735 O O . LEU A 1 87 ? -12.571 7.830 17.800 1.00 91.50 87 LEU A O 1
ATOM 739 N N . GLU A 1 88 ? -11.394 8.045 19.693 1.00 91.12 88 GLU A N 1
ATOM 740 C CA . GLU A 1 88 ? -12.557 7.873 20.585 1.00 91.12 88 GLU A CA 1
ATOM 741 C C . GLU A 1 88 ? -13.491 9.091 20.522 1.00 91.12 88 GLU A C 1
ATOM 743 O O . GLU A 1 88 ? -14.696 9.003 20.766 1.00 91.12 88 GLU A O 1
ATOM 748 N N . LYS A 1 89 ? -12.944 10.262 20.170 1.00 93.19 89 LYS A N 1
ATOM 749 C CA . LYS A 1 89 ? -13.739 11.466 19.954 1.00 93.19 89 LYS A CA 1
ATOM 750 C C . LYS A 1 89 ? -14.411 11.381 18.587 1.00 93.19 89 LYS A C 1
ATOM 752 O O . LYS A 1 89 ? -13.752 11.560 17.563 1.00 93.19 89 LYS A O 1
ATOM 757 N N . LYS A 1 90 ? -15.739 11.234 18.582 1.00 91.50 90 LYS A N 1
ATOM 758 C CA . LYS A 1 90 ? -16.567 11.161 17.364 1.00 91.50 90 LYS A CA 1
ATOM 759 C C . LYS A 1 90 ? -16.216 12.221 16.312 1.00 91.50 90 LYS A C 1
ATOM 761 O O . LYS A 1 90 ? -16.097 11.891 15.142 1.00 91.50 90 LYS A O 1
ATOM 766 N N . SER A 1 91 ? -15.963 13.471 16.713 1.00 92.62 91 SER A N 1
ATOM 767 C CA . SER A 1 91 ? -15.586 14.534 15.765 1.00 92.62 91 SER A CA 1
ATOM 768 C C . SER A 1 91 ? -14.295 14.238 14.994 1.00 92.62 91 SER A C 1
ATOM 770 O O . SER A 1 91 ? -14.184 14.598 13.832 1.00 92.62 91 SER A O 1
ATOM 772 N N . ASN A 1 92 ? -13.310 13.600 15.632 1.00 92.06 92 ASN A N 1
ATOM 773 C CA . ASN A 1 92 ? -12.043 13.254 14.987 1.00 92.06 92 ASN A CA 1
ATOM 774 C C . ASN A 1 92 ? -12.221 12.061 14.043 1.00 92.06 92 ASN A C 1
ATOM 776 O O . ASN A 1 92 ? -11.632 12.040 12.965 1.00 92.06 92 ASN A O 1
ATOM 780 N N . TYR A 1 93 ? -13.059 11.096 14.430 1.00 91.81 93 TYR A N 1
ATOM 781 C CA . TYR A 1 93 ? -13.452 10.005 13.543 1.00 91.81 93 TYR A CA 1
ATOM 782 C C . TYR A 1 93 ? -14.192 10.528 12.305 1.00 91.81 93 TYR A C 1
ATOM 784 O O . TYR A 1 93 ? -13.862 10.142 11.190 1.00 91.81 93 TYR A O 1
ATOM 792 N N . GLU A 1 94 ? -15.122 11.472 12.473 1.00 91.81 94 GLU A N 1
ATOM 793 C CA . GLU A 1 94 ? -15.850 12.074 11.350 1.00 91.81 94 GLU A CA 1
ATOM 794 C C . GLU A 1 94 ? -14.922 12.785 10.354 1.00 91.81 94 GLU A C 1
ATOM 796 O O . GLU A 1 94 ? -15.172 12.718 9.156 1.00 91.81 94 GLU A O 1
ATOM 801 N N . VAL A 1 95 ? -13.836 13.419 10.814 1.00 92.31 95 VAL A N 1
ATOM 802 C CA . VAL A 1 95 ? -12.807 13.994 9.922 1.00 92.31 95 VAL A CA 1
ATOM 803 C C . VAL A 1 95 ? -12.116 12.895 9.110 1.00 92.31 95 VAL A 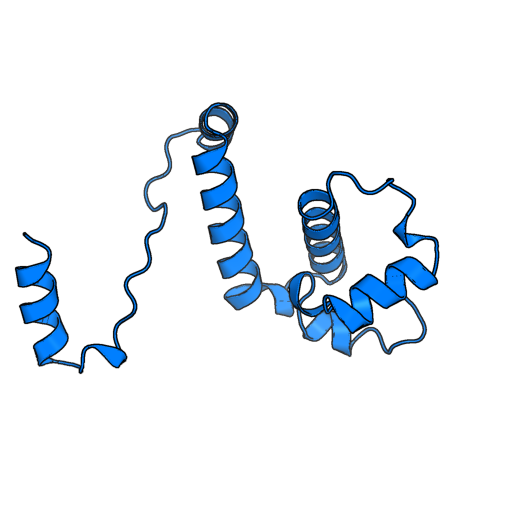C 1
ATOM 805 O O . VAL A 1 95 ? -11.943 13.021 7.898 1.00 92.31 95 VAL A O 1
ATOM 808 N N . LEU A 1 96 ? -11.748 11.782 9.750 1.00 91.62 96 LEU A N 1
ATOM 809 C CA . LEU A 1 96 ? -11.154 10.637 9.055 1.00 91.62 96 LEU A CA 1
ATOM 810 C C . LEU A 1 96 ? -12.124 10.040 8.022 1.00 91.62 96 LEU A C 1
ATOM 812 O O . LEU A 1 96 ? -11.725 9.690 6.911 1.00 91.62 96 LEU A O 1
ATOM 816 N N . GLU A 1 97 ? -13.401 9.939 8.372 1.00 90.25 97 GLU A N 1
ATOM 817 C CA . GLU A 1 97 ? -14.425 9.371 7.504 1.00 90.25 97 GLU A CA 1
ATOM 818 C C . GLU A 1 97 ? -14.757 10.279 6.315 1.00 90.25 97 GLU A C 1
ATOM 820 O O . GLU A 1 97 ? -14.758 9.812 5.174 1.00 90.25 97 GLU A O 1
ATOM 825 N N . LYS A 1 98 ? -15.013 11.567 6.571 1.00 90.75 98 LYS A N 1
ATOM 826 C CA . LYS A 1 98 ? -15.535 12.514 5.577 1.00 90.75 98 LYS A CA 1
ATOM 827 C C . LYS A 1 98 ? -14.438 13.176 4.749 1.00 90.75 98 LYS A C 1
ATOM 829 O O . LYS A 1 98 ? -14.584 13.259 3.531 1.00 90.75 98 LYS A O 1
ATOM 834 N N . ASP A 1 99 ? -13.344 13.604 5.378 1.00 91.94 99 ASP A N 1
ATOM 835 C CA . ASP A 1 99 ? -12.324 14.416 4.702 1.00 91.94 99 ASP A CA 1
ATOM 836 C C . ASP A 1 99 ? -11.211 13.547 4.101 1.00 91.94 99 ASP A C 1
ATOM 838 O O . ASP A 1 99 ? -10.718 13.807 3.002 1.00 91.94 99 ASP A O 1
ATOM 842 N N . VAL A 1 100 ? -10.814 12.481 4.804 1.00 92.44 100 VAL A N 1
ATOM 843 C CA . VAL A 1 100 ? -9.740 11.574 4.358 1.00 92.44 100 VAL A CA 1
ATOM 844 C C . VAL A 1 100 ? -10.300 10.411 3.534 1.00 92.44 100 VAL A C 1
ATOM 846 O O . VAL A 1 100 ? -9.752 10.068 2.476 1.00 92.44 100 VAL A O 1
ATOM 849 N N . GLY A 1 101 ? -11.398 9.822 4.009 1.00 92.94 101 GLY A N 1
ATOM 850 C CA . GLY A 1 101 ? -12.082 8.684 3.408 1.00 92.94 101 GLY A CA 1
ATOM 851 C C . GLY A 1 101 ? -11.539 7.339 3.892 1.00 92.94 101 GLY A C 1
ATOM 852 O O . GLY A 1 101 ? -10.404 6.962 3.588 1.00 92.94 101 GLY A O 1
ATOM 853 N N . LEU A 1 102 ? -12.397 6.551 4.550 1.00 94.19 102 LEU A N 1
ATOM 854 C CA . LEU A 1 102 ? -12.049 5.230 5.102 1.00 94.19 102 LEU A CA 1
ATOM 855 C C . LEU A 1 102 ? -11.563 4.221 4.050 1.00 94.19 102 LEU A C 1
ATOM 857 O O . LEU A 1 102 ? -10.764 3.342 4.365 1.00 94.19 102 LEU A O 1
ATOM 861 N N . LYS A 1 103 ? -11.949 4.401 2.781 1.00 94.00 103 LYS A N 1
ATOM 862 C CA . LYS A 1 103 ? -11.494 3.587 1.637 1.00 94.00 103 LYS A CA 1
ATOM 863 C C . LYS A 1 103 ? -9.975 3.578 1.418 1.00 94.00 103 LYS A C 1
ATOM 865 O O . LYS A 1 103 ? -9.469 2.759 0.662 1.00 94.00 103 LYS A O 1
ATOM 870 N N . ARG A 1 104 ? -9.234 4.512 2.031 1.00 94.19 104 ARG A N 1
ATOM 871 C CA . ARG A 1 104 ? -7.759 4.525 2.006 1.00 94.19 104 ARG A CA 1
ATOM 872 C C . ARG A 1 104 ? -7.135 3.482 2.936 1.00 94.19 104 ARG A C 1
ATOM 874 O O . ARG A 1 104 ? -5.969 3.138 2.749 1.00 94.19 104 ARG A O 1
ATOM 881 N N . PHE A 1 105 ? -7.891 3.031 3.934 1.00 96.31 105 PHE A N 1
ATOM 882 C CA . PHE A 1 105 ? -7.427 2.157 5.012 1.00 96.31 105 PHE A CA 1
ATOM 883 C C . PHE A 1 105 ? -8.119 0.794 4.992 1.00 96.31 105 PHE A C 1
ATOM 885 O O . PHE A 1 105 ? -7.514 -0.194 5.394 1.00 96.31 105 PHE A O 1
ATOM 892 N N . PHE A 1 106 ? -9.367 0.741 4.525 1.00 96.50 106 PHE A N 1
ATOM 893 C CA . PHE A 1 106 ? -10.218 -0.440 4.609 1.00 96.50 106 PHE A CA 1
ATOM 894 C C . PHE A 1 106 ? -10.777 -0.845 3.236 1.00 96.50 106 PHE A C 1
ATOM 896 O O . PHE A 1 106 ? -11.082 0.038 2.425 1.00 96.50 106 PHE A O 1
ATOM 903 N N . PRO A 1 107 ? -10.921 -2.159 2.970 1.00 96.25 107 PRO A N 1
ATOM 904 C CA . PRO A 1 107 ? -11.528 -2.673 1.745 1.00 96.25 107 PRO A CA 1
ATOM 905 C C . PRO A 1 107 ? -13.017 -2.339 1.675 1.00 96.25 107 PRO A C 1
ATOM 907 O O . PRO A 1 107 ? -13.679 -2.128 2.696 1.00 96.25 107 PRO A O 1
ATOM 910 N N . LYS A 1 108 ? -13.562 -2.318 0.457 1.00 92.69 108 LYS A N 1
ATOM 911 C CA . LYS A 1 108 ? -14.958 -1.941 0.225 1.00 92.69 108 LYS A CA 1
ATOM 912 C C . LYS A 1 108 ? -15.918 -2.926 0.895 1.00 92.69 108 LYS A C 1
ATOM 914 O O . LYS A 1 108 ? -16.895 -2.487 1.494 1.00 92.69 108 LYS A O 1
ATOM 919 N N . SER A 1 109 ? -15.613 -4.223 0.862 1.00 92.19 109 SER A N 1
ATOM 920 C CA . SER A 1 109 ? -16.434 -5.263 1.488 1.00 92.19 109 SER A CA 1
ATOM 921 C C . SER A 1 109 ? -16.640 -5.038 2.991 1.00 92.19 109 SER A C 1
ATOM 923 O O . SER A 1 109 ? -17.734 -5.289 3.496 1.00 92.19 109 SER A O 1
ATOM 925 N N . LEU A 1 110 ? -15.629 -4.513 3.696 1.00 93.12 110 LEU A N 1
ATOM 926 C CA . LEU A 1 110 ? -15.718 -4.169 5.117 1.00 93.12 110 LEU A CA 1
ATOM 927 C C . LEU A 1 110 ? -16.570 -2.914 5.348 1.00 93.12 110 LEU A C 1
ATOM 929 O O . LEU A 1 110 ? -17.366 -2.867 6.279 1.00 93.12 110 LEU A O 1
ATOM 933 N N . LEU A 1 111 ? -16.422 -1.895 4.501 1.00 91.69 111 LEU A N 1
ATOM 934 C CA . LEU A 1 111 ? -17.194 -0.654 4.626 1.00 91.69 111 LEU A CA 1
ATOM 935 C C . LEU A 1 111 ? -18.681 -0.867 4.316 1.00 91.69 111 LEU A C 1
ATOM 937 O O . LEU A 1 111 ? -19.540 -0.294 4.979 1.00 91.69 111 LEU A O 1
ATOM 941 N N . ASP A 1 112 ? -18.987 -1.716 3.336 1.00 89.31 112 ASP A N 1
ATOM 942 C CA . ASP A 1 112 ? -20.361 -2.014 2.933 1.00 89.31 112 ASP A CA 1
ATOM 943 C C . ASP A 1 112 ? -21.065 -2.956 3.930 1.00 89.31 112 ASP A C 1
ATOM 945 O O . ASP A 1 112 ? -22.285 -2.870 4.111 1.00 89.31 112 ASP A O 1
ATOM 949 N N . SER A 1 113 ? -20.320 -3.853 4.592 1.00 84.50 113 SER A N 1
ATOM 950 C CA . SER A 1 113 ? -20.876 -4.772 5.594 1.00 84.50 113 SER A CA 1
ATOM 951 C C . SER A 1 113 ? -21.231 -4.055 6.898 1.00 84.50 113 SER A C 1
ATOM 953 O O . SER A 1 113 ? -22.247 -4.369 7.527 1.00 84.50 113 SER A O 1
ATOM 955 N N . VAL A 1 114 ? -20.450 -3.040 7.271 1.00 70.56 114 VAL A N 1
ATOM 956 C CA . VAL A 1 114 ? -20.696 -2.216 8.451 1.00 70.56 114 VAL A CA 1
ATOM 957 C C . VAL A 1 114 ? -21.562 -1.023 8.058 1.00 70.56 114 VAL A C 1
ATOM 959 O O . VAL A 1 114 ? -21.095 0.102 7.908 1.00 70.56 114 VAL A O 1
ATOM 962 N N . LYS A 1 115 ? -22.872 -1.249 7.889 1.00 55.06 115 LYS A N 1
ATOM 963 C CA . LYS A 1 115 ? -23.838 -0.141 7.778 1.00 55.06 115 LYS A CA 1
ATOM 964 C C . LYS A 1 115 ? -23.566 0.870 8.897 1.00 55.06 115 LYS A C 1
ATOM 966 O O . LYS A 1 115 ? -23.521 0.467 10.055 1.00 55.06 115 LYS A O 1
ATOM 971 N N . ALA A 1 116 ? -23.441 2.147 8.524 1.00 51.34 116 ALA A N 1
ATOM 972 C CA . ALA A 1 116 ? -23.021 3.346 9.274 1.00 51.34 116 ALA A CA 1
ATOM 973 C C . ALA A 1 116 ? -23.722 3.653 10.630 1.00 51.34 116 ALA A C 1
ATOM 975 O O . ALA A 1 116 ? -24.086 4.790 10.922 1.00 51.34 116 ALA A O 1
ATOM 976 N N . LYS A 1 117 ? -23.953 2.647 11.476 1.00 42.69 117 LYS A N 1
ATOM 977 C CA . LYS A 1 117 ? -24.535 2.748 12.819 1.00 42.69 117 LYS A CA 1
ATOM 978 C C . LYS A 1 117 ? -23.669 2.096 13.906 1.00 42.69 117 LYS A C 1
ATOM 980 O O . LYS A 1 117 ? -24.051 2.193 15.068 1.00 42.69 117 LYS A O 1
ATOM 985 N N . THR A 1 118 ? -22.556 1.433 13.572 1.00 52.12 118 THR A N 1
ATOM 986 C CA . THR A 1 118 ? -21.796 0.610 14.544 1.00 52.12 118 THR A CA 1
ATOM 987 C C . THR A 1 118 ? -20.270 0.788 14.488 1.00 52.12 118 THR A C 1
ATOM 989 O O . THR A 1 118 ? -19.552 -0.052 15.017 1.00 52.12 118 THR A O 1
ATOM 992 N N . LEU A 1 119 ? -19.762 1.875 13.901 1.00 47.62 119 LEU A N 1
ATOM 993 C CA . LEU A 1 119 ? -18.358 2.287 14.056 1.00 47.62 119 LEU A CA 1
ATOM 994 C C . LEU A 1 119 ? -18.267 3.575 14.873 1.00 47.62 119 LEU A C 1
ATOM 996 O O . LEU A 1 119 ? -19.128 4.460 14.656 1.00 47.62 119 LEU A O 1
#

InterPro domains:
  IPR000299 FERM domain [PS50057] (1-119)
  IPR014352 FERM/acyl-CoA-binding protein superfamily [G3DSA:1.20.80.10] (28-119)
  IPR019748 FERM central domain [PF00373] (35-118)
  IPR019748 FERM central domain [cd14473] (42-119)
  IPR029071 Ubiquitin-like domain superfamily [SSF54236] (1-29)
  IPR035963 FERM superfamily, second domain [SSF47031] (31-118)
  IPR041390 Focal adhesion kinase, N-terminal [PF18038] (1-29)

Organism: Mus musculus (NCBI:txid10090)

pLDDT: mean 92.56, std 9.95, range [42.69, 98.44]